Protein AF-A0A062V9T0-F1 (afdb_monomer_lite)

Sequence (123 aa):
MKTLWITNVGSHAWLMNRPDSDIDIFTAFIVPSRDILSGRNHGGVSHCSGNTINRVLLFGINLLNGNGYEFKPVTNQTPDDVKALLEEFDKSTATSKLPEKTNPEPFREYLLDLRMRELNETL

Secondary structure (DSSP, 8-state):
-EEEEEEEEGGGTTT---TT---EEEEEEE--HHHHHTT--SSS-----HHHHHHHHHHHHHHHTT---------S--HHHHHHHHHHHHHHHHH--S-SS---HHHHHHHHHHHHHHHHHT-

Structure (mmCIF, N/CA/C/O backbone):
data_AF-A0A062V9T0-F1
#
_entry.id   AF-A0A062V9T0-F1
#
loop_
_atom_site.group_PDB
_atom_site.id
_atom_site.type_symbol
_atom_site.label_atom_id
_atom_site.label_alt_id
_atom_site.label_comp_id
_atom_site.label_asym_id
_atom_site.label_entity_id
_atom_site.label_seq_id
_atom_site.pdbx_PDB_ins_code
_atom_site.Cartn_x
_atom_site.Cartn_y
_atom_site.Cartn_z
_atom_site.occupancy
_atom_site.B_iso_or_equiv
_atom_site.auth_seq_id
_atom_site.auth_comp_id
_atom_site.auth_asym_id
_atom_site.auth_atom_id
_atom_site.pdbx_PDB_model_num
ATOM 1 N N . MET A 1 1 ? -9.175 -11.688 -2.791 1.00 67.94 1 MET A N 1
ATOM 2 C CA . MET A 1 1 ? -7.949 -11.128 -3.395 1.00 67.94 1 MET A CA 1
ATOM 3 C C . MET A 1 1 ? -8.117 -11.098 -4.902 1.00 67.94 1 MET A C 1
ATOM 5 O O . MET A 1 1 ? -8.424 -12.137 -5.471 1.00 67.94 1 MET A O 1
ATOM 9 N N . LYS A 1 2 ? -7.966 -9.931 -5.534 1.00 74.56 2 LYS A N 1
ATOM 10 C CA . LYS A 1 2 ? -7.954 -9.787 -6.996 1.00 74.56 2 LYS A CA 1
ATOM 11 C C . LYS A 1 2 ? -6.565 -9.333 -7.426 1.00 74.56 2 LYS A C 1
ATOM 13 O O . LYS A 1 2 ? -6.188 -8.202 -7.138 1.00 74.56 2 LYS A O 1
ATOM 18 N N . THR A 1 3 ? -5.821 -10.186 -8.117 1.00 79.44 3 THR A N 1
ATOM 19 C CA . THR A 1 3 ? -4.548 -9.796 -8.730 1.00 79.44 3 THR A CA 1
ATOM 20 C C . THR A 1 3 ? -4.811 -8.813 -9.865 1.00 79.44 3 THR A C 1
ATOM 22 O O . THR A 1 3 ? -5.656 -9.066 -10.723 1.00 79.44 3 THR A O 1
ATOM 25 N N . LEU A 1 4 ? -4.130 -7.672 -9.840 1.00 69.94 4 LEU A N 1
ATOM 26 C CA . LEU A 1 4 ? -4.210 -6.651 -10.882 1.00 69.94 4 LEU A CA 1
ATOM 27 C C . LEU A 1 4 ? -3.089 -6.804 -11.898 1.00 69.94 4 LEU A C 1
ATOM 29 O O . LEU A 1 4 ? -3.319 -6.641 -13.092 1.00 69.94 4 LEU A O 1
ATOM 33 N N . TRP A 1 5 ? -1.881 -7.074 -11.410 1.00 74.94 5 TRP A N 1
ATOM 34 C CA . TRP A 1 5 ? -0.685 -7.081 -12.232 1.00 74.94 5 TRP A CA 1
ATOM 35 C C . TRP A 1 5 ? 0.411 -7.912 -11.578 1.00 74.94 5 TRP A C 1
ATOM 37 O O . TRP A 1 5 ? 0.537 -7.926 -10.354 1.00 74.94 5 TRP A O 1
ATOM 47 N N . ILE A 1 6 ? 1.187 -8.603 -12.403 1.00 84.69 6 ILE A N 1
ATOM 48 C CA . ILE A 1 6 ? 2.367 -9.360 -12.002 1.00 84.69 6 ILE A CA 1
ATOM 49 C C . ILE A 1 6 ? 3.473 -9.005 -12.988 1.00 84.69 6 ILE A C 1
ATOM 51 O O . ILE A 1 6 ? 3.236 -9.011 -14.196 1.00 84.69 6 ILE A O 1
ATOM 55 N N . THR A 1 7 ? 4.672 -8.738 -12.484 1.00 81.44 7 THR A N 1
ATOM 56 C CA . THR A 1 7 ? 5.876 -8.634 -13.307 1.00 81.44 7 THR A CA 1
ATOM 57 C C . THR A 1 7 ? 7.055 -9.296 -12.619 1.00 81.44 7 THR A C 1
ATOM 59 O O . THR A 1 7 ? 7.126 -9.338 -11.389 1.00 81.44 7 THR A O 1
ATOM 62 N N . ASN A 1 8 ? 8.017 -9.740 -13.421 1.00 86.81 8 ASN A N 1
ATOM 63 C CA . ASN A 1 8 ? 9.356 -9.990 -12.914 1.00 86.81 8 ASN A CA 1
ATOM 64 C C . ASN A 1 8 ? 9.994 -8.655 -12.519 1.00 86.81 8 ASN A C 1
ATOM 66 O O . ASN A 1 8 ? 9.814 -7.642 -13.203 1.00 86.81 8 ASN A O 1
ATOM 70 N N . VAL A 1 9 ? 10.735 -8.674 -11.421 1.00 83.06 9 VAL A N 1
ATOM 71 C CA . VAL A 1 9 ? 11.624 -7.599 -10.975 1.00 83.06 9 VAL A CA 1
ATOM 72 C C . VAL A 1 9 ? 13.019 -8.186 -10.741 1.00 83.06 9 VAL A C 1
ATOM 74 O O . VAL A 1 9 ? 13.276 -9.347 -11.061 1.00 83.06 9 VAL A O 1
ATOM 77 N N . GLY A 1 10 ? 13.952 -7.375 -10.249 1.00 82.94 10 GLY A N 1
ATOM 78 C CA . GLY A 1 10 ? 15.307 -7.847 -9.967 1.00 82.94 10 GLY A CA 1
ATOM 79 C C . GLY A 1 10 ? 16.091 -8.211 -11.231 1.00 82.94 10 GLY A C 1
ATOM 80 O O . GLY A 1 10 ? 15.833 -7.696 -12.320 1.00 82.94 10 GLY A O 1
ATOM 81 N N . SER A 1 11 ? 17.089 -9.082 -11.085 1.00 82.94 11 SER A N 1
ATOM 82 C CA . SER A 1 11 ? 18.071 -9.392 -12.138 1.00 82.94 11 SER A CA 1
ATOM 83 C C . SER A 1 11 ? 17.433 -9.921 -13.430 1.00 82.94 11 SER A C 1
ATOM 85 O O . SER A 1 11 ? 17.883 -9.585 -14.525 1.00 82.94 11 SER A O 1
ATOM 87 N N . HIS A 1 12 ? 16.338 -10.674 -13.306 1.00 85.31 12 HIS A N 1
ATOM 88 C CA . HIS A 1 12 ? 15.578 -11.224 -14.426 1.00 85.31 12 HIS A CA 1
ATOM 89 C C . HIS A 1 12 ? 14.804 -10.167 -15.223 1.00 85.31 12 HIS A C 1
ATOM 91 O O . HIS A 1 12 ? 14.604 -10.349 -16.421 1.00 85.31 12 HIS A O 1
ATOM 97 N N . ALA A 1 13 ? 14.395 -9.055 -14.603 1.00 83.69 13 ALA A N 1
ATOM 98 C CA . ALA A 1 13 ? 13.759 -7.952 -15.327 1.00 83.69 13 ALA A CA 1
ATOM 99 C C . ALA A 1 13 ? 14.753 -7.192 -16.219 1.00 83.69 13 ALA A C 1
ATOM 101 O O . ALA A 1 13 ? 14.377 -6.678 -17.268 1.00 83.69 13 ALA A O 1
ATOM 102 N N . TRP A 1 14 ? 16.025 -7.164 -15.816 1.00 81.69 14 TRP A N 1
ATOM 103 C CA . TRP A 1 14 ? 17.090 -6.426 -16.500 1.00 81.69 14 TRP A CA 1
ATOM 104 C C . TRP A 1 14 ? 17.999 -7.308 -17.361 1.00 81.69 14 TRP A C 1
ATOM 106 O O . TRP A 1 14 ? 18.991 -6.814 -17.889 1.00 81.69 14 TRP A O 1
ATOM 116 N N . LEU A 1 15 ? 17.696 -8.608 -17.490 1.00 82.50 15 LEU A N 1
ATOM 117 C CA . LEU A 1 15 ? 18.546 -9.599 -18.174 1.00 82.50 15 LEU A CA 1
ATOM 118 C C . LEU A 1 15 ? 19.986 -9.652 -17.621 1.00 82.50 15 LEU A C 1
ATOM 120 O O . LEU A 1 15 ? 20.930 -10.015 -18.319 1.00 82.50 15 LEU A O 1
ATOM 124 N N . MET A 1 16 ? 20.152 -9.291 -16.347 1.00 88.19 16 MET A N 1
ATOM 125 C CA . MET A 1 16 ? 21.414 -9.366 -15.603 1.00 88.19 16 MET A CA 1
ATOM 126 C C . MET A 1 16 ? 21.469 -10.620 -14.717 1.00 88.19 16 MET A C 1
ATOM 128 O O . MET A 1 16 ? 22.282 -10.705 -13.795 1.00 88.19 16 MET A O 1
ATOM 132 N N . ASN A 1 17 ? 20.571 -11.575 -14.952 1.00 91.56 17 ASN A N 1
ATOM 133 C CA . ASN A 1 17 ? 20.474 -12.814 -14.201 1.00 91.56 17 ASN A CA 1
ATOM 134 C C . ASN A 1 17 ? 21.577 -13.803 -14.604 1.00 91.56 17 ASN A C 1
ATOM 136 O O . ASN A 1 17 ? 21.994 -13.898 -15.758 1.00 91.56 17 ASN A O 1
ATOM 140 N N . ARG A 1 18 ? 22.048 -14.561 -13.619 1.00 92.56 18 ARG A N 1
ATOM 141 C CA . ARG A 1 18 ? 22.949 -15.705 -13.777 1.00 92.56 18 ARG A CA 1
ATOM 142 C C . ARG A 1 18 ? 22.133 -17.003 -13.746 1.00 92.56 18 ARG A C 1
ATOM 144 O O . ARG A 1 18 ? 20.988 -16.977 -13.295 1.00 92.56 18 ARG A O 1
ATOM 151 N N . PRO A 1 19 ? 22.695 -18.147 -14.177 1.00 90.69 19 PRO A N 1
ATOM 152 C CA . PRO A 1 19 ? 21.983 -19.429 -14.143 1.00 90.69 19 PRO A CA 1
ATOM 153 C C . PRO A 1 19 ? 21.475 -19.843 -12.751 1.00 90.69 19 PRO A C 1
ATOM 155 O O . PRO A 1 19 ? 20.541 -20.630 -12.657 1.00 90.69 19 PRO A O 1
ATOM 158 N N . ASP A 1 20 ? 22.091 -19.326 -11.687 1.00 92.44 20 ASP A N 1
ATOM 159 C CA . ASP A 1 20 ? 21.747 -19.550 -10.281 1.00 92.44 20 ASP A CA 1
ATOM 160 C C . ASP A 1 20 ? 20.909 -18.421 -9.658 1.00 92.44 20 ASP A C 1
ATOM 162 O O . ASP A 1 20 ? 20.604 -18.473 -8.470 1.00 92.44 20 ASP A O 1
ATOM 166 N N . SER A 1 21 ? 20.549 -17.390 -10.429 1.00 86.44 21 SER A N 1
ATOM 167 C CA . SER A 1 21 ? 19.730 -16.289 -9.920 1.00 86.44 21 SER A CA 1
ATOM 168 C C . SER A 1 21 ? 18.294 -16.735 -9.668 1.00 86.44 21 SER A C 1
ATOM 170 O O . SER A 1 21 ? 17.709 -17.492 -10.443 1.00 86.44 21 SER A O 1
ATOM 172 N N . ASP A 1 22 ? 17.709 -16.212 -8.602 1.00 90.06 22 ASP A N 1
ATOM 173 C CA . ASP A 1 22 ? 16.296 -16.325 -8.286 1.00 90.06 22 ASP A CA 1
ATOM 174 C C . ASP A 1 22 ? 15.444 -15.358 -9.121 1.00 90.06 22 ASP A C 1
ATOM 176 O O . ASP A 1 22 ? 15.931 -14.393 -9.719 1.00 90.06 22 ASP A O 1
ATOM 180 N N . ILE A 1 23 ? 14.148 -15.663 -9.215 1.00 86.38 23 ILE A N 1
ATOM 181 C CA . ILE A 1 23 ? 13.166 -14.834 -9.918 1.00 86.38 23 ILE A CA 1
ATOM 1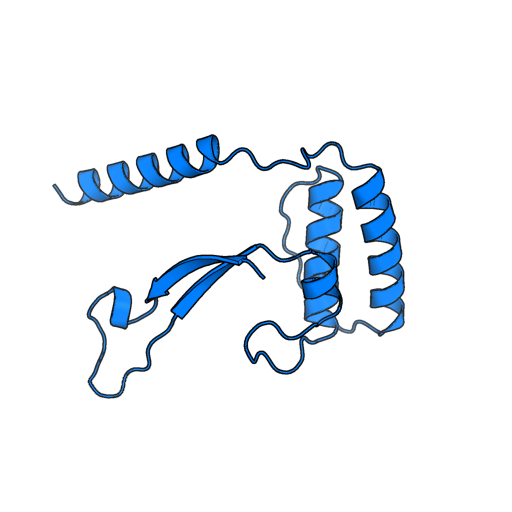82 C C . ILE A 1 23 ? 12.369 -14.066 -8.873 1.00 86.38 23 ILE A C 1
ATOM 184 O O . ILE A 1 23 ? 11.493 -14.625 -8.210 1.00 86.38 23 ILE A O 1
ATOM 188 N N . ASP A 1 24 ? 12.639 -12.770 -8.777 1.00 84.75 24 ASP A N 1
ATOM 189 C CA . ASP A 1 24 ? 11.822 -11.866 -7.986 1.00 84.75 24 ASP A CA 1
ATOM 190 C C . ASP A 1 24 ? 10.549 -11.501 -8.750 1.00 84.75 24 ASP A C 1
ATOM 192 O O . ASP A 1 24 ? 10.590 -11.065 -9.904 1.00 84.75 24 ASP A O 1
ATOM 196 N N . ILE A 1 25 ? 9.401 -11.633 -8.089 1.00 86.38 25 ILE A N 1
ATOM 197 C CA . ILE A 1 25 ? 8.099 -11.306 -8.667 1.00 86.38 25 ILE A CA 1
ATOM 198 C C . ILE A 1 25 ? 7.471 -10.170 -7.869 1.00 86.38 25 ILE A C 1
ATOM 200 O O . ILE A 1 25 ? 7.204 -10.299 -6.674 1.00 86.38 25 ILE A O 1
ATOM 204 N N . PHE A 1 26 ? 7.152 -9.073 -8.550 1.00 80.94 26 PHE A N 1
ATOM 205 C CA . PHE A 1 26 ? 6.259 -8.059 -8.012 1.00 80.94 26 PHE A CA 1
ATOM 206 C C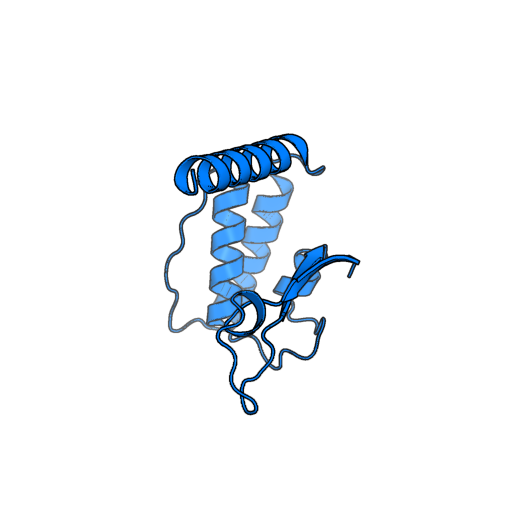 . PHE A 1 26 ? 4.824 -8.389 -8.408 1.00 80.94 26 PHE A C 1
ATOM 208 O O . PHE A 1 26 ? 4.507 -8.535 -9.588 1.00 80.94 26 PHE A O 1
ATOM 215 N N . THR A 1 27 ? 3.940 -8.471 -7.417 1.00 79.31 27 THR A N 1
ATOM 216 C CA . THR A 1 27 ? 2.504 -8.655 -7.635 1.00 79.31 27 THR A CA 1
ATOM 217 C C . THR A 1 27 ? 1.744 -7.488 -7.026 1.00 79.31 27 THR A C 1
ATOM 219 O O . THR A 1 27 ? 1.805 -7.266 -5.819 1.00 79.31 27 THR A O 1
ATOM 222 N N . ALA A 1 28 ? 0.964 -6.786 -7.844 1.00 76.12 28 ALA A N 1
ATOM 223 C CA . ALA A 1 28 ? -0.056 -5.860 -7.380 1.00 76.12 28 ALA A CA 1
ATOM 224 C C . ALA A 1 28 ? -1.403 -6.584 -7.280 1.00 76.12 28 ALA A C 1
ATOM 226 O O . ALA A 1 28 ? -1.882 -7.185 -8.246 1.00 76.12 28 ALA A O 1
ATOM 227 N N . PHE A 1 29 ? -2.056 -6.488 -6.127 1.00 75.25 29 PHE A N 1
ATOM 228 C CA . PHE A 1 29 ? -3.391 -7.033 -5.897 1.00 75.25 29 PHE A CA 1
ATOM 229 C C . PHE A 1 29 ? -4.269 -6.045 -5.126 1.00 75.25 29 PHE A C 1
ATOM 231 O O . PHE A 1 29 ? -3.785 -5.244 -4.334 1.00 75.25 29 PHE A O 1
ATOM 238 N N . ILE A 1 30 ? -5.583 -6.135 -5.345 1.00 72.25 30 ILE A N 1
ATOM 239 C CA . ILE A 1 30 ? -6.601 -5.508 -4.500 1.00 72.25 30 ILE A CA 1
ATOM 240 C C . ILE A 1 30 ? -7.074 -6.538 -3.484 1.00 72.25 30 ILE A C 1
ATOM 242 O O . ILE A 1 30 ? -7.526 -7.641 -3.825 1.00 72.25 30 ILE A O 1
ATOM 246 N N . VAL A 1 31 ? -7.016 -6.144 -2.222 1.00 70.88 31 VAL A N 1
ATOM 247 C CA . VAL A 1 31 ? -7.559 -6.877 -1.082 1.00 70.88 31 VAL A CA 1
ATOM 248 C C . VAL A 1 31 ? -8.235 -5.884 -0.139 1.00 70.88 31 VAL A C 1
ATOM 250 O O . VAL A 1 31 ? -7.842 -4.716 -0.114 1.00 70.88 31 VAL A O 1
ATOM 253 N N . PRO A 1 32 ? -9.249 -6.313 0.630 1.00 73.69 32 PRO A N 1
ATOM 254 C CA . PRO A 1 32 ? -9.804 -5.478 1.685 1.00 73.69 32 PRO A CA 1
ATOM 255 C C . PRO A 1 32 ? -8.706 -5.067 2.673 1.00 73.69 32 PRO A C 1
ATOM 257 O O . PRO A 1 32 ? -7.948 -5.923 3.132 1.00 73.69 32 PRO A O 1
ATOM 260 N N . SER A 1 33 ? -8.644 -3.785 3.046 1.00 62.59 33 SER A N 1
ATOM 261 C CA . SER A 1 33 ? -7.642 -3.272 3.996 1.00 62.59 33 SER A CA 1
ATOM 262 C C . SER A 1 33 ? -7.632 -4.082 5.293 1.00 62.59 33 SER A C 1
ATOM 264 O O . SER A 1 33 ? -6.575 -4.461 5.783 1.00 62.59 33 SER A O 1
ATOM 266 N N . ARG A 1 34 ? -8.815 -4.467 5.789 1.00 62.94 34 ARG A N 1
ATOM 267 C CA . ARG A 1 34 ? -8.971 -5.318 6.976 1.00 62.94 34 ARG A CA 1
ATOM 268 C C . ARG A 1 34 ? -8.256 -6.668 6.860 1.00 62.94 34 ARG A C 1
ATOM 270 O O . ARG A 1 34 ? -7.753 -7.172 7.859 1.00 62.94 34 ARG A O 1
ATOM 277 N N . ASP A 1 35 ? -8.199 -7.261 5.672 1.00 66.75 35 ASP A N 1
ATOM 278 C CA . ASP A 1 35 ? -7.580 -8.573 5.479 1.00 66.75 35 ASP A CA 1
ATOM 279 C C . ASP A 1 35 ? -6.044 -8.481 5.514 1.00 66.75 35 ASP A C 1
ATOM 281 O O . ASP A 1 35 ? -5.408 -9.324 6.146 1.00 66.75 35 ASP A O 1
ATOM 285 N N . ILE A 1 36 ? -5.453 -7.414 4.951 1.00 63.53 36 ILE A N 1
ATOM 286 C CA . ILE A 1 36 ? -4.017 -7.101 5.122 1.00 63.53 36 ILE A CA 1
ATOM 287 C C . ILE A 1 36 ? -3.712 -6.843 6.599 1.00 63.53 36 ILE A C 1
ATOM 289 O O . ILE A 1 36 ? -2.782 -7.417 7.162 1.00 63.53 36 ILE A O 1
ATOM 293 N N . LEU A 1 37 ? -4.500 -5.969 7.225 1.00 55.81 37 LEU A N 1
ATOM 294 C CA . LEU A 1 37 ? -4.234 -5.448 8.565 1.00 55.81 37 LEU A CA 1
ATOM 295 C C . LEU A 1 37 ? -4.452 -6.489 9.673 1.00 55.81 37 LEU A C 1
ATOM 297 O O . LEU A 1 37 ? -3.844 -6.388 10.732 1.00 55.81 37 LEU A O 1
ATOM 301 N N . SER A 1 38 ? -5.279 -7.511 9.424 1.00 57.78 38 SER A N 1
ATOM 302 C CA . SER A 1 38 ? -5.472 -8.654 10.331 1.00 57.78 38 SER A CA 1
ATOM 303 C C . SER A 1 38 ? -4.484 -9.802 10.102 1.00 57.78 38 SER A C 1
ATOM 305 O O . SER A 1 38 ? -4.577 -10.830 10.772 1.00 57.78 38 SER A O 1
ATOM 307 N N . GLY A 1 39 ? -3.547 -9.653 9.159 1.00 53.31 39 GLY A N 1
ATOM 308 C CA . GLY A 1 39 ? -2.541 -10.668 8.861 1.00 53.31 39 GLY A CA 1
ATOM 309 C C . GLY A 1 39 ? -3.108 -11.929 8.206 1.00 53.31 39 GLY A C 1
ATOM 310 O O . GLY A 1 39 ? -2.488 -12.991 8.297 1.00 53.31 39 GLY A O 1
ATOM 311 N N . ARG A 1 40 ? -4.277 -11.854 7.546 1.00 58.59 40 ARG A N 1
ATOM 312 C CA . ARG A 1 40 ? -4.774 -12.998 6.773 1.00 58.59 40 ARG A CA 1
ATOM 313 C C . ARG A 1 40 ? -3.832 -13.264 5.608 1.00 58.59 40 ARG A C 1
ATOM 315 O O . ARG A 1 40 ? -3.530 -12.392 4.798 1.00 58.59 40 ARG A O 1
ATOM 322 N N . ASN A 1 41 ? -3.371 -14.506 5.542 1.00 55.62 41 ASN A N 1
ATOM 323 C CA . ASN A 1 41 ? -2.394 -14.942 4.562 1.00 55.62 41 ASN A CA 1
ATOM 324 C C . ASN A 1 41 ? -2.974 -14.909 3.143 1.00 55.62 41 ASN A C 1
ATOM 326 O O . ASN A 1 41 ? -3.932 -15.613 2.825 1.00 55.62 41 ASN A O 1
ATOM 330 N N . HIS A 1 42 ? -2.342 -14.124 2.275 1.00 56.62 42 HIS A N 1
ATOM 331 C CA . HIS A 1 42 ? -2.700 -13.972 0.867 1.00 56.62 42 HIS A CA 1
ATOM 332 C C . HIS A 1 42 ? -1.490 -14.242 -0.041 1.00 56.62 42 HIS A C 1
ATOM 334 O O . HIS A 1 42 ? -1.197 -13.459 -0.936 1.00 56.62 42 HIS A O 1
ATOM 340 N N . GLY A 1 43 ? -0.766 -15.344 0.205 1.00 51.56 43 GLY A N 1
ATOM 341 C CA . GLY A 1 43 ? 0.358 -15.753 -0.655 1.00 51.56 43 GLY A CA 1
ATOM 342 C C . GLY A 1 43 ? 1.610 -16.298 0.039 1.00 51.56 43 GLY A C 1
ATOM 343 O O . GLY A 1 43 ? 2.681 -16.222 -0.542 1.00 51.56 43 GLY A O 1
ATOM 344 N N . GLY A 1 44 ? 1.515 -16.843 1.258 1.00 44.97 44 GLY A N 1
ATOM 345 C CA . GLY A 1 44 ? 2.646 -17.540 1.896 1.00 44.97 44 GLY A CA 1
ATOM 346 C C . GLY A 1 44 ? 3.619 -16.659 2.688 1.00 44.97 44 GLY A C 1
ATOM 347 O O . GLY A 1 44 ? 4.672 -17.142 3.092 1.00 44.97 44 GLY A O 1
ATOM 348 N N . VAL A 1 45 ? 3.279 -15.397 2.968 1.00 49.81 45 VAL A N 1
ATOM 349 C CA . VAL A 1 45 ? 4.097 -14.536 3.838 1.00 49.81 45 VAL A CA 1
ATOM 350 C C . VAL A 1 45 ? 3.805 -14.870 5.302 1.00 49.81 45 VAL A C 1
ATOM 352 O O . VAL A 1 45 ? 2.847 -14.395 5.910 1.00 49.81 45 VAL A O 1
ATOM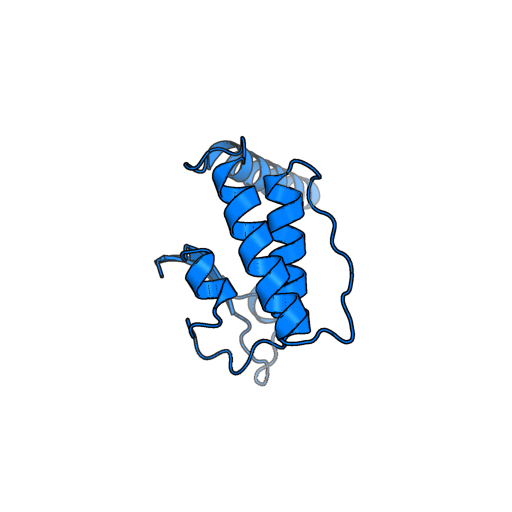 355 N N . SER A 1 46 ? 4.639 -15.731 5.879 1.00 48.75 46 SER A N 1
ATOM 356 C CA . SER A 1 46 ? 4.580 -16.113 7.287 1.00 48.75 46 SER A CA 1
ATOM 357 C C . SER A 1 46 ? 4.924 -14.928 8.197 1.00 48.75 46 SER A C 1
ATOM 359 O O . SER A 1 46 ? 6.049 -14.445 8.168 1.00 48.75 46 SER A O 1
ATOM 361 N N . HIS A 1 47 ? 3.973 -14.536 9.050 1.00 51.97 47 HIS A N 1
ATOM 362 C CA . HIS A 1 47 ? 4.129 -13.600 10.173 1.00 51.97 47 HIS A CA 1
ATOM 363 C C . HIS A 1 47 ? 4.547 -12.167 9.800 1.00 51.97 47 HIS A C 1
ATOM 365 O O . HIS A 1 47 ? 5.722 -11.847 9.630 1.00 51.97 47 HIS A O 1
ATOM 371 N N . CYS A 1 48 ? 3.577 -11.248 9.786 1.00 55.72 48 CYS A N 1
ATOM 372 C CA . CYS A 1 48 ? 3.884 -9.823 9.868 1.00 55.72 48 CYS A CA 1
ATOM 373 C C . CYS A 1 48 ? 4.213 -9.461 11.326 1.00 55.72 48 CYS A C 1
ATOM 375 O O . CYS A 1 48 ? 3.473 -9.799 12.248 1.00 55.72 48 CYS A O 1
ATOM 377 N N . SER A 1 49 ? 5.352 -8.801 11.555 1.00 66.38 49 SER A N 1
ATOM 378 C CA . SER A 1 49 ? 5.706 -8.318 12.895 1.00 66.38 49 SER A CA 1
ATOM 379 C C . SER A 1 49 ? 4.703 -7.255 13.368 1.00 66.38 49 SER A C 1
ATOM 381 O O . SER A 1 49 ? 4.172 -6.509 12.542 1.00 66.38 49 SER A O 1
ATOM 383 N N . GLY A 1 50 ? 4.481 -7.118 14.680 1.00 68.38 50 GLY A N 1
ATOM 384 C CA . GLY A 1 50 ? 3.625 -6.048 15.226 1.00 68.38 50 GLY A CA 1
ATOM 385 C C . GLY A 1 50 ? 4.070 -4.646 14.785 1.00 68.38 50 GLY A C 1
ATOM 386 O O . GLY A 1 50 ? 3.244 -3.796 14.464 1.00 68.38 50 GLY A O 1
ATOM 387 N N . ASN A 1 51 ? 5.382 -4.441 14.622 1.00 73.12 51 ASN A N 1
ATOM 388 C CA . ASN A 1 51 ? 5.936 -3.205 14.065 1.00 73.12 51 ASN A CA 1
ATOM 389 C C . ASN A 1 51 ? 5.514 -2.984 12.601 1.00 73.12 51 ASN A C 1
ATOM 391 O O . ASN A 1 51 ? 5.278 -1.848 12.193 1.00 73.12 51 ASN A O 1
ATOM 395 N N . THR A 1 52 ? 5.405 -4.051 11.801 1.00 77.06 52 THR A N 1
ATOM 396 C CA . THR A 1 52 ? 4.902 -3.977 10.421 1.00 77.06 52 THR A CA 1
ATOM 397 C C . THR A 1 52 ? 3.434 -3.568 10.409 1.00 77.06 52 THR A C 1
ATOM 399 O O . THR A 1 52 ? 3.080 -2.649 9.677 1.00 77.06 52 THR A O 1
ATOM 402 N N . ILE A 1 53 ? 2.598 -4.201 11.239 1.00 76.88 53 ILE A N 1
ATOM 403 C CA . ILE A 1 53 ? 1.165 -3.881 11.336 1.00 76.88 53 ILE A CA 1
ATOM 404 C C . ILE A 1 53 ? 0.982 -2.407 11.716 1.00 76.88 53 ILE A C 1
ATOM 406 O O . ILE A 1 53 ? 0.287 -1.672 11.015 1.00 76.88 53 ILE A O 1
ATOM 410 N N . ASN A 1 54 ? 1.686 -1.937 12.748 1.00 81.31 54 ASN A N 1
ATOM 411 C CA . ASN A 1 54 ? 1.536 -0.563 13.228 1.00 81.31 54 ASN A CA 1
ATOM 412 C C . ASN A 1 54 ? 2.044 0.475 12.235 1.00 81.31 54 ASN A C 1
ATOM 414 O O . ASN A 1 54 ? 1.410 1.513 12.064 1.00 81.31 54 ASN A O 1
ATOM 418 N N . ARG A 1 55 ? 3.125 0.182 11.503 1.00 81.88 55 ARG A N 1
ATOM 419 C CA . ARG A 1 55 ? 3.574 1.040 10.397 1.00 81.88 55 ARG A CA 1
ATOM 420 C C . ARG A 1 55 ? 2.504 1.204 9.324 1.00 81.88 55 ARG A C 1
ATOM 422 O O . ARG A 1 55 ? 2.300 2.315 8.845 1.00 81.88 55 ARG A O 1
ATOM 429 N N . VAL A 1 56 ? 1.840 0.115 8.941 1.00 83.12 56 VAL A N 1
ATOM 430 C CA . VAL A 1 56 ? 0.798 0.158 7.907 1.00 83.12 56 VAL A CA 1
ATOM 431 C C . VAL A 1 56 ? -0.442 0.896 8.419 1.00 83.12 56 VAL A C 1
ATOM 433 O O . VAL A 1 56 ? -0.993 1.714 7.685 1.00 83.12 56 VAL A O 1
ATOM 436 N N . LEU A 1 57 ? -0.844 0.674 9.675 1.00 85.06 57 LEU A N 1
ATOM 437 C CA . LEU A 1 57 ? -1.969 1.388 10.289 1.00 85.06 57 LEU A CA 1
ATOM 438 C C . LEU A 1 57 ? -1.712 2.894 10.377 1.00 85.06 57 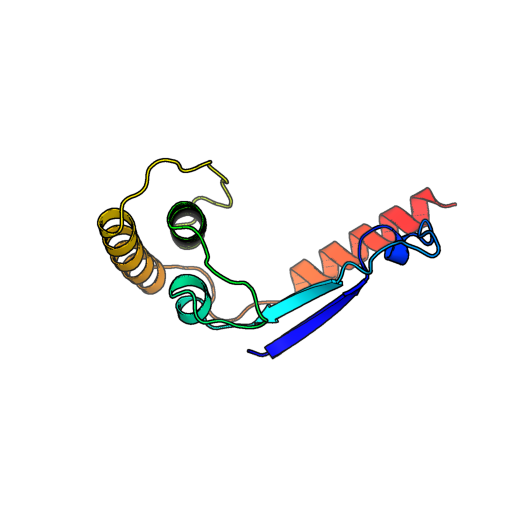LEU A C 1
ATOM 440 O O . LEU A 1 57 ? -2.541 3.672 9.916 1.00 85.06 57 LEU A O 1
ATOM 444 N N . LEU A 1 58 ? -0.549 3.309 10.886 1.00 86.44 58 LEU A N 1
ATOM 445 C CA . LEU A 1 58 ? -0.174 4.724 10.976 1.00 86.44 58 LEU A CA 1
ATOM 446 C C . LEU A 1 58 ? -0.115 5.395 9.603 1.00 86.44 58 LEU A C 1
ATOM 448 O O . LEU A 1 58 ? -0.596 6.515 9.439 1.00 86.44 58 LEU A O 1
ATOM 452 N N . PHE A 1 59 ? 0.435 4.699 8.605 1.00 86.56 59 PHE A N 1
ATOM 453 C CA . PHE A 1 59 ? 0.420 5.171 7.224 1.00 86.56 59 PHE A CA 1
ATOM 454 C C . PHE A 1 59 ? -1.015 5.384 6.721 1.00 86.56 59 PHE A C 1
ATOM 456 O O . PHE A 1 59 ? -1.334 6.452 6.201 1.00 86.56 59 PHE A O 1
ATOM 463 N N . GLY A 1 60 ? -1.891 4.393 6.915 1.00 84.62 60 GLY A N 1
ATOM 464 C CA . GLY A 1 60 ? -3.292 4.463 6.504 1.00 84.62 60 GLY A CA 1
ATOM 465 C C . GLY A 1 60 ? -4.059 5.593 7.191 1.00 84.62 60 GLY A C 1
ATOM 466 O O . GLY A 1 60 ? -4.736 6.358 6.512 1.00 84.62 60 GLY A O 1
ATOM 467 N N . ILE A 1 61 ? -3.909 5.743 8.510 1.00 87.31 61 ILE A N 1
ATOM 468 C CA . ILE A 1 61 ? -4.528 6.817 9.304 1.00 87.31 61 ILE A CA 1
ATOM 469 C C . ILE A 1 61 ? -4.095 8.191 8.782 1.00 87.31 61 ILE A C 1
ATOM 471 O O . ILE A 1 61 ? -4.939 9.039 8.498 1.00 87.31 61 ILE A O 1
ATOM 475 N N . ASN A 1 62 ? -2.790 8.407 8.589 1.00 88.19 62 ASN A N 1
ATOM 476 C CA . ASN A 1 62 ? -2.275 9.673 8.063 1.00 88.19 62 ASN A CA 1
ATOM 477 C C . ASN A 1 62 ? -2.839 9.997 6.680 1.00 88.19 62 ASN A C 1
ATOM 479 O O . ASN A 1 62 ? -3.253 11.131 6.432 1.00 88.19 62 ASN A O 1
ATOM 483 N N . LEU A 1 63 ? -2.897 8.996 5.802 1.00 86.38 63 LEU A N 1
ATOM 484 C CA . LEU A 1 63 ? -3.447 9.162 4.466 1.00 86.38 63 LEU A CA 1
ATOM 485 C C . LEU A 1 63 ? -4.938 9.525 4.516 1.00 86.38 63 LEU A C 1
ATOM 487 O O . LEU A 1 63 ? -5.350 10.499 3.889 1.00 86.38 63 LEU A O 1
ATOM 491 N N . LEU A 1 64 ? -5.736 8.780 5.289 1.00 85.94 64 LEU A N 1
ATOM 492 C CA . LEU A 1 64 ? -7.183 8.986 5.426 1.00 85.94 64 LEU A CA 1
ATOM 493 C C . LEU A 1 64 ? -7.529 10.355 6.018 1.00 85.94 64 LEU A C 1
ATOM 495 O O . LEU A 1 64 ? -8.536 10.946 5.619 1.00 85.94 64 LEU A O 1
ATOM 499 N N . ASN A 1 65 ? -6.671 10.866 6.903 1.00 87.81 65 ASN A N 1
ATOM 500 C CA . ASN A 1 65 ? -6.787 12.189 7.513 1.00 87.81 65 ASN A CA 1
ATOM 501 C C . ASN A 1 65 ? -6.292 13.332 6.608 1.00 87.81 65 ASN A C 1
ATOM 503 O O . ASN A 1 65 ? -6.441 14.499 6.965 1.00 87.81 65 ASN A O 1
ATOM 507 N N . GLY A 1 66 ? -5.733 13.030 5.431 1.00 83.69 66 GLY A N 1
ATOM 508 C CA . GLY A 1 66 ? -5.243 14.037 4.486 1.00 83.69 66 GLY A CA 1
ATOM 509 C C . GLY A 1 66 ? -3.858 14.598 4.819 1.00 83.69 66 GLY A C 1
ATOM 510 O O . GLY A 1 66 ? -3.453 15.594 4.227 1.00 83.69 66 GLY A O 1
ATOM 511 N N . ASN A 1 67 ? -3.107 13.949 5.713 1.00 84.38 67 ASN A N 1
ATOM 512 C CA . ASN A 1 67 ? -1.749 14.358 6.094 1.00 84.38 67 ASN A CA 1
ATOM 513 C C . ASN A 1 67 ? -0.682 13.932 5.063 1.00 84.38 67 ASN A C 1
ATOM 515 O O . ASN A 1 67 ? 0.507 14.172 5.261 1.00 84.38 67 ASN A O 1
ATOM 519 N N . GLY A 1 68 ? -1.092 13.295 3.962 1.00 80.19 68 GLY A N 1
ATOM 520 C CA . GLY A 1 68 ? -0.200 12.811 2.911 1.00 80.19 68 GLY A CA 1
ATOM 521 C C . GLY A 1 68 ? 0.462 11.471 3.244 1.00 80.19 68 GLY A C 1
ATOM 522 O O . GLY A 1 68 ? -0.029 10.698 4.066 1.00 80.19 68 GLY A O 1
ATOM 523 N N . TYR A 1 69 ? 1.565 11.175 2.552 1.00 72.56 69 TYR A N 1
ATOM 524 C CA . TYR A 1 69 ? 2.314 9.926 2.686 1.00 72.56 69 TYR A CA 1
ATOM 525 C C . TYR A 1 69 ? 3.617 10.180 3.455 1.00 72.56 69 TYR A C 1
ATOM 527 O O . TYR A 1 69 ? 4.653 10.500 2.884 1.00 72.56 69 TYR A O 1
ATOM 535 N N . GLU A 1 70 ? 3.581 10.050 4.780 1.00 72.00 70 GLU A N 1
ATOM 536 C CA . GLU A 1 70 ? 4.797 10.105 5.593 1.00 72.00 70 GLU A CA 1
ATOM 537 C C . GLU A 1 70 ? 5.132 8.715 6.129 1.00 72.00 70 GLU A C 1
ATOM 539 O O . GLU A 1 70 ? 4.311 8.054 6.769 1.00 72.00 70 GLU A O 1
ATOM 544 N N . PHE A 1 71 ? 6.359 8.271 5.867 1.00 71.69 71 PHE A N 1
ATOM 545 C CA . PHE A 1 71 ? 6.850 6.992 6.345 1.00 71.69 71 PHE A CA 1
ATOM 546 C C . PHE A 1 71 ? 7.784 7.196 7.544 1.00 71.69 71 PHE A C 1
ATOM 548 O O . PHE A 1 71 ? 8.914 7.658 7.392 1.00 71.69 71 PHE A O 1
ATOM 555 N N . LYS A 1 72 ? 7.314 6.824 8.741 1.00 76.31 72 LYS A N 1
ATOM 556 C CA . LYS A 1 72 ? 8.104 6.853 9.980 1.00 76.31 72 LYS A CA 1
ATOM 557 C C . LYS A 1 72 ? 8.408 5.431 10.467 1.00 76.31 72 LYS A C 1
ATOM 559 O O . LYS A 1 72 ? 7.505 4.590 10.479 1.00 76.31 72 LYS A O 1
ATOM 564 N N . PRO A 1 73 ? 9.660 5.127 10.861 1.00 76.94 73 PRO A N 1
ATOM 565 C CA . PRO A 1 73 ? 9.976 3.853 11.492 1.00 76.94 73 PRO A CA 1
ATOM 566 C C . PRO A 1 73 ? 9.252 3.733 12.837 1.00 76.94 73 PRO A C 1
ATOM 568 O O . PRO A 1 73 ? 9.078 4.717 13.552 1.00 76.94 73 PRO A O 1
ATOM 571 N N . VAL A 1 74 ? 8.847 2.511 13.182 1.00 79.81 74 VAL A N 1
ATOM 572 C CA . VAL A 1 74 ? 8.151 2.198 14.436 1.00 79.81 74 VAL A CA 1
ATOM 573 C C . VAL A 1 74 ? 8.886 1.047 15.116 1.00 79.81 74 VAL A C 1
ATOM 575 O O . VAL A 1 74 ? 9.200 0.047 14.464 1.00 79.81 74 VAL A O 1
ATOM 578 N N . THR A 1 75 ? 9.171 1.186 16.410 1.00 77.12 75 THR A N 1
ATOM 579 C CA . THR A 1 75 ? 9.872 0.187 17.227 1.00 77.12 75 THR A CA 1
ATOM 580 C C . THR A 1 75 ? 9.102 -0.114 18.516 1.00 77.12 75 THR A C 1
ATOM 582 O O . THR A 1 75 ? 8.307 0.703 18.978 1.00 77.12 75 THR A O 1
ATOM 585 N N . ASN A 1 76 ? 9.353 -1.300 19.087 1.00 64.00 76 ASN A N 1
ATOM 586 C CA . ASN A 1 76 ? 8.885 -1.740 20.411 1.00 64.00 76 ASN A CA 1
ATOM 587 C C . ASN A 1 76 ? 7.367 -1.691 20.639 1.00 64.00 76 ASN A C 1
ATOM 589 O O . ASN A 1 76 ? 6.918 -1.367 21.734 1.00 64.00 76 ASN A O 1
ATOM 593 N N . GLN A 1 77 ? 6.576 -2.018 19.619 1.00 71.62 77 GLN A N 1
ATOM 594 C CA . GLN A 1 77 ? 5.123 -1.985 19.742 1.00 71.62 77 GLN A CA 1
ATOM 595 C C . GLN A 1 77 ? 4.567 -3.223 20.445 1.00 71.62 77 GLN A C 1
ATOM 597 O O . GLN A 1 77 ? 4.997 -4.353 20.195 1.00 71.62 77 GLN A O 1
ATOM 602 N N . THR A 1 78 ? 3.565 -2.993 21.284 1.00 78.62 78 THR A N 1
ATOM 603 C CA . THR A 1 78 ? 2.815 -4.016 22.008 1.00 78.62 78 THR A CA 1
ATOM 604 C C . THR A 1 78 ? 1.529 -4.398 21.261 1.00 78.62 78 THR A C 1
ATOM 606 O O . THR A 1 78 ? 1.037 -3.640 20.421 1.00 78.62 78 THR A O 1
ATOM 609 N N . PRO A 1 79 ? 0.931 -5.566 21.559 1.00 79.06 79 PRO A N 1
ATOM 610 C CA . PRO A 1 79 ? -0.372 -5.935 21.006 1.00 79.06 79 PRO A CA 1
ATOM 611 C C . PRO A 1 79 ? -1.501 -4.943 21.323 1.00 79.06 79 PRO A C 1
ATOM 613 O O . PRO A 1 79 ? -2.453 -4.850 20.550 1.00 79.06 79 PRO A O 1
ATOM 616 N N . ASP A 1 80 ? -1.422 -4.210 22.435 1.00 82.31 80 ASP A N 1
ATOM 617 C CA . ASP A 1 80 ? -2.440 -3.218 22.790 1.00 82.31 80 ASP A CA 1
ATOM 618 C C . ASP A 1 80 ? -2.310 -1.940 21.951 1.00 82.31 80 ASP A C 1
ATOM 620 O O . ASP A 1 80 ? -3.331 -1.376 21.556 1.00 82.31 80 ASP A O 1
ATOM 624 N N . ASP A 1 81 ? -1.090 -1.564 21.548 1.00 82.88 81 ASP A N 1
ATOM 625 C CA . ASP A 1 81 ? -0.875 -0.470 20.590 1.00 82.88 81 ASP A CA 1
ATOM 626 C C . ASP A 1 81 ? -1.532 -0.779 19.236 1.00 82.88 81 ASP A C 1
ATOM 628 O O . ASP A 1 81 ? -2.152 0.085 18.617 1.00 82.88 81 ASP A O 1
ATOM 632 N N . VAL A 1 82 ? -1.458 -2.042 18.795 1.00 81.56 82 VAL A N 1
ATOM 633 C CA . VAL A 1 82 ? -2.123 -2.501 17.564 1.00 81.56 82 VAL A CA 1
ATOM 634 C C . VAL A 1 82 ? -3.641 -2.332 17.668 1.00 81.56 82 VAL A C 1
ATOM 636 O O . VAL A 1 82 ? -4.272 -1.860 16.724 1.00 81.56 82 VAL A O 1
ATOM 639 N N . LYS A 1 83 ? -4.247 -2.704 18.805 1.00 83.38 83 LYS A N 1
ATOM 640 C CA . LYS A 1 83 ? -5.700 -2.564 19.009 1.00 83.38 83 LYS A CA 1
ATOM 641 C C . LYS A 1 83 ? -6.130 -1.101 18.980 1.00 83.38 83 LYS A C 1
ATOM 643 O O . LYS A 1 83 ? -7.095 -0.780 18.293 1.00 83.38 83 LYS A O 1
ATOM 648 N N . ALA A 1 84 ? -5.395 -0.227 19.667 1.00 87.62 84 ALA A N 1
ATOM 649 C CA . ALA A 1 84 ? -5.678 1.206 19.671 1.00 87.62 84 ALA A CA 1
ATOM 650 C C . ALA A 1 84 ? -5.614 1.795 18.251 1.00 87.62 84 ALA A C 1
ATOM 652 O O . ALA A 1 84 ? -6.519 2.517 17.830 1.00 87.62 84 ALA A O 1
ATOM 653 N N . LEU A 1 85 ? -4.593 1.419 17.476 1.00 87.81 85 LEU A N 1
ATOM 654 C CA . LEU A 1 85 ? -4.450 1.856 16.087 1.00 87.81 85 LEU A CA 1
ATOM 655 C C . LEU A 1 85 ? -5.543 1.300 15.168 1.00 87.81 85 LEU A C 1
ATOM 657 O O . LEU A 1 85 ? -5.954 1.990 14.240 1.00 87.81 85 LEU A O 1
ATOM 661 N N . LEU A 1 86 ? -6.041 0.084 15.408 1.00 85.94 86 LEU A N 1
ATOM 662 C CA . LEU A 1 86 ? -7.179 -0.459 14.660 1.00 85.94 86 LEU A CA 1
ATOM 663 C C . LEU A 1 86 ? -8.459 0.348 14.915 1.00 85.94 86 LEU A C 1
ATOM 665 O O . LEU A 1 86 ? -9.156 0.695 13.964 1.00 85.94 86 LEU A O 1
ATOM 669 N N . GLU A 1 87 ? -8.741 0.708 16.169 1.00 89.81 87 GLU A N 1
ATOM 670 C CA . GLU A 1 87 ? -9.891 1.562 16.498 1.00 89.81 87 GLU A CA 1
ATOM 671 C C . GLU A 1 87 ? -9.775 2.958 15.869 1.00 89.81 87 GLU A C 1
ATOM 673 O O . GLU A 1 87 ? -10.764 3.531 15.406 1.00 89.81 87 GLU A O 1
ATOM 678 N N . GLU A 1 88 ? -8.570 3.528 15.845 1.00 89.56 88 GLU A N 1
ATOM 679 C CA . GLU A 1 88 ? -8.323 4.822 15.210 1.00 89.56 88 GLU A CA 1
ATOM 680 C C . GLU A 1 88 ? -8.411 4.755 13.682 1.00 89.56 88 GLU A C 1
ATOM 682 O O . GLU A 1 88 ? -8.934 5.673 13.041 1.00 89.56 88 GLU A O 1
ATOM 687 N N . PHE A 1 89 ? -7.975 3.647 13.090 1.00 87.69 89 PHE A N 1
ATOM 688 C CA . PHE A 1 89 ? -8.123 3.386 11.666 1.00 87.69 89 PHE A CA 1
ATOM 689 C C . PHE A 1 89 ? -9.599 3.297 11.251 1.00 87.69 89 PHE A C 1
ATOM 691 O O . PHE A 1 89 ? -9.989 3.913 10.256 1.00 87.69 89 PHE A O 1
ATOM 698 N N . ASP A 1 90 ? -10.438 2.608 12.030 1.00 87.25 90 ASP A N 1
ATOM 699 C CA . ASP A 1 90 ? -11.882 2.523 11.773 1.00 87.25 90 ASP A CA 1
ATOM 700 C C . ASP A 1 90 ? -12.543 3.913 11.823 1.00 87.25 90 ASP A C 1
ATOM 702 O O . ASP A 1 90 ? -13.317 4.272 10.930 1.00 87.25 90 ASP A O 1
ATOM 706 N N . LYS A 1 91 ? -12.177 4.744 12.811 1.00 90.00 91 LYS A N 1
ATOM 707 C CA . LYS A 1 91 ? -12.644 6.140 12.906 1.00 90.00 91 LYS A CA 1
ATOM 708 C C . LYS A 1 91 ? -12.211 6.968 11.698 1.00 90.00 91 LYS A C 1
ATOM 710 O O . LYS A 1 91 ? -13.042 7.649 11.106 1.00 90.00 91 LYS A O 1
ATOM 715 N N . SER A 1 92 ? -10.934 6.886 11.326 1.00 87.06 92 SER A N 1
ATOM 716 C CA . SER A 1 92 ? -10.360 7.640 10.201 1.00 87.06 92 SER A CA 1
ATOM 717 C C . SER A 1 92 ? -10.988 7.229 8.869 1.00 87.06 92 SER A C 1
ATOM 719 O O . SER A 1 92 ? -11.199 8.059 7.992 1.00 87.06 92 SER A O 1
ATOM 721 N N . THR A 1 93 ? -11.342 5.951 8.719 1.00 84.81 93 THR A N 1
ATOM 722 C CA . THR A 1 93 ? -12.037 5.448 7.528 1.00 84.81 93 THR A CA 1
ATOM 723 C C . THR A 1 93 ? -13.451 6.018 7.436 1.00 84.81 93 THR A C 1
ATOM 725 O O . THR A 1 93 ? -13.849 6.486 6.374 1.00 84.81 93 THR A O 1
ATOM 728 N N . ALA A 1 94 ? -14.190 6.048 8.550 1.00 85.94 94 ALA A N 1
ATOM 729 C CA . ALA A 1 94 ? -15.552 6.581 8.592 1.00 85.94 94 ALA A CA 1
ATOM 730 C C . ALA A 1 94 ? -15.632 8.096 8.325 1.00 85.94 94 ALA A C 1
ATOM 732 O O . ALA A 1 94 ? -16.663 8.587 7.867 1.00 85.94 94 ALA A O 1
ATOM 733 N N . THR A 1 95 ? -14.566 8.844 8.621 1.00 88.12 95 THR A N 1
ATOM 734 C CA . THR A 1 95 ? -14.513 10.305 8.451 1.00 88.12 95 THR A CA 1
ATOM 735 C C . THR A 1 95 ? -13.742 10.755 7.212 1.00 88.12 95 THR A C 1
ATOM 737 O O . THR A 1 95 ? -13.727 11.955 6.912 1.00 88.12 95 THR A O 1
ATOM 740 N N . SER A 1 96 ? -13.102 9.833 6.486 1.00 85.81 96 SER A N 1
ATOM 741 C CA . SER A 1 96 ? -12.238 10.190 5.365 1.00 85.81 96 SER A CA 1
ATOM 742 C C . SER A 1 96 ? -13.015 10.865 4.238 1.00 85.81 96 SER A C 1
ATOM 744 O O . SER A 1 96 ? -14.104 10.449 3.850 1.00 85.81 96 SER A O 1
ATOM 746 N N . LYS A 1 97 ? -12.404 11.905 3.665 1.00 82.75 97 LYS A N 1
ATOM 747 C CA . LYS A 1 97 ? -12.888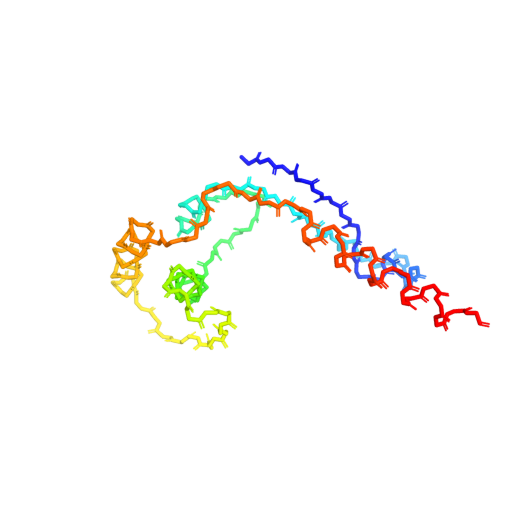 12.574 2.448 1.00 82.75 97 LYS A CA 1
ATOM 748 C C . LYS A 1 97 ? -12.330 11.942 1.173 1.00 82.75 97 LYS A C 1
ATOM 750 O O . LYS A 1 97 ? -12.606 12.439 0.081 1.00 82.75 97 LYS A O 1
ATOM 755 N N . LEU A 1 98 ? -11.500 10.903 1.300 1.00 79.69 98 LEU A N 1
ATOM 756 C CA . LEU A 1 98 ? -10.947 10.208 0.148 1.00 79.69 98 LEU A CA 1
ATOM 757 C C . LEU A 1 98 ? -12.057 9.444 -0.588 1.00 79.69 98 LEU A C 1
ATOM 759 O O . LEU A 1 98 ? -12.952 8.883 0.046 1.00 79.69 98 LEU A O 1
ATOM 763 N N . PRO A 1 99 ? -12.022 9.412 -1.927 1.00 75.19 99 PRO A N 1
ATOM 764 C CA . PRO A 1 99 ? -13.031 8.708 -2.700 1.00 75.19 99 PRO A CA 1
ATOM 765 C C . PRO A 1 99 ? -12.922 7.192 -2.481 1.00 75.19 99 PRO A C 1
ATOM 767 O O . PRO A 1 99 ? -11.853 6.612 -2.650 1.00 75.19 99 PRO A O 1
ATOM 770 N N . GLU A 1 100 ? -14.044 6.528 -2.179 1.00 71.94 100 GLU A N 1
ATOM 771 C CA . GLU A 1 100 ? -14.098 5.057 -2.075 1.00 71.94 100 GLU A CA 1
ATOM 772 C C . GLU A 1 100 ? -13.763 4.364 -3.403 1.00 71.94 100 GLU A C 1
ATOM 774 O O . GLU A 1 100 ? -13.219 3.258 -3.432 1.00 71.94 100 GLU A O 1
ATOM 779 N N . LYS A 1 101 ? -14.100 5.009 -4.526 1.00 76.06 101 LYS A N 1
ATOM 780 C CA . LYS A 1 101 ? -13.786 4.516 -5.866 1.00 76.06 101 LYS A CA 1
ATOM 781 C C . LYS A 1 101 ? -12.499 5.152 -6.359 1.00 76.06 101 LYS A C 1
ATOM 783 O O . LYS A 1 101 ? -12.398 6.368 -6.497 1.00 76.06 101 LYS A O 1
ATOM 788 N N . THR A 1 102 ? -11.535 4.304 -6.680 1.00 74.44 102 THR A N 1
ATOM 789 C CA . THR A 1 102 ? -10.270 4.708 -7.286 1.00 74.44 102 THR A CA 1
ATOM 790 C C . THR A 1 102 ? -10.510 5.251 -8.697 1.00 74.44 102 THR A C 1
ATOM 792 O O . THR A 1 102 ? -11.182 4.603 -9.500 1.00 74.44 102 THR A O 1
ATOM 795 N N . ASN A 1 103 ? -9.940 6.417 -9.016 1.00 78.19 103 ASN A N 1
ATOM 796 C CA . ASN A 1 103 ? -9.826 6.905 -10.392 1.00 78.19 103 ASN A CA 1
ATOM 797 C C . ASN A 1 103 ? -8.451 6.486 -10.947 1.00 78.19 103 ASN A C 1
ATOM 799 O O . ASN A 1 103 ? -7.442 6.983 -10.446 1.00 78.19 103 ASN A O 1
ATOM 803 N N . PRO A 1 104 ? -8.378 5.569 -11.929 1.00 79.75 104 PRO A N 1
ATOM 804 C CA . PRO A 1 104 ? -7.103 5.075 -12.440 1.00 79.75 104 PRO A CA 1
ATOM 805 C C . PRO A 1 104 ? -6.392 6.053 -13.387 1.00 79.75 104 PRO A C 1
ATOM 807 O O . PRO A 1 104 ? -5.192 5.892 -13.597 1.00 79.75 104 PRO A O 1
ATOM 810 N N . GLU A 1 105 ? -7.094 7.037 -13.959 1.00 85.56 105 GLU A N 1
ATOM 811 C CA . GLU A 1 105 ? -6.553 7.890 -15.029 1.00 85.56 105 GLU A CA 1
ATOM 812 C C . GLU A 1 105 ? -5.292 8.670 -14.623 1.00 85.56 105 GLU A C 1
ATOM 814 O O . GLU A 1 105 ? -4.292 8.539 -15.327 1.00 85.56 105 GLU A O 1
ATOM 819 N N . PRO A 1 106 ? -5.229 9.346 -13.455 1.00 82.38 106 PRO A N 1
ATOM 820 C CA . PRO A 1 106 ? -4.024 10.086 -13.066 1.00 82.38 106 PRO A CA 1
ATOM 821 C C . PRO A 1 106 ? -2.780 9.196 -12.944 1.00 82.38 106 PRO A C 1
ATOM 823 O O . PRO A 1 106 ? -1.663 9.610 -13.244 1.00 82.38 106 PRO A O 1
ATOM 826 N N . PHE A 1 107 ? -2.960 7.945 -12.507 1.00 78.56 107 PHE A N 1
ATOM 827 C CA . PHE A 1 107 ? -1.854 6.997 -12.407 1.00 78.56 107 PHE A CA 1
ATOM 828 C C . PHE A 1 107 ? -1.421 6.483 -13.784 1.00 78.56 107 PHE A C 1
ATOM 830 O O . PHE A 1 107 ? -0.227 6.320 -14.030 1.00 78.56 107 PHE A O 1
ATOM 837 N N . ARG A 1 108 ? -2.372 6.256 -14.700 1.00 80.12 108 ARG A N 1
ATOM 838 C CA . ARG A 1 108 ? -2.068 5.883 -16.090 1.00 80.12 108 ARG A CA 1
ATOM 839 C C . ARG A 1 108 ? -1.293 6.983 -16.809 1.00 80.12 108 ARG A C 1
ATOM 841 O O . ARG A 1 108 ? -0.306 6.665 -17.465 1.00 80.12 108 ARG A O 1
ATOM 848 N N . GLU A 1 109 ? -1.709 8.238 -16.658 1.00 86.69 109 GLU A N 1
ATOM 849 C CA . GLU A 1 109 ? -1.013 9.404 -17.216 1.00 86.69 109 GLU A CA 1
ATOM 850 C C . GLU A 1 109 ? 0.419 9.495 -16.685 1.00 86.69 109 GLU A C 1
ATOM 852 O O . GLU A 1 109 ? 1.362 9.556 -17.467 1.00 86.69 109 GLU A O 1
ATOM 857 N N . TYR A 1 110 ? 0.607 9.367 -15.368 1.00 83.56 110 TYR A N 1
ATOM 858 C CA . TYR A 1 110 ? 1.942 9.350 -14.768 1.00 83.56 110 TYR A CA 1
ATOM 859 C C . TYR A 1 110 ? 2.850 8.250 -15.346 1.00 83.56 110 TYR A C 1
ATOM 861 O O . TYR A 1 110 ? 4.016 8.505 -15.657 1.00 83.56 110 TYR A O 1
ATOM 869 N N . LEU A 1 111 ? 2.335 7.023 -15.491 1.00 80.94 111 LEU A N 1
ATOM 870 C CA . LEU A 1 111 ? 3.096 5.910 -16.067 1.00 80.94 111 LEU A CA 1
ATOM 871 C C . LEU A 1 111 ? 3.441 6.156 -17.539 1.00 80.94 111 LEU A C 1
ATOM 873 O O . LEU A 1 111 ? 4.542 5.817 -17.973 1.00 80.94 111 LEU A O 1
ATOM 877 N N . LEU A 1 112 ? 2.519 6.750 -18.298 1.00 83.00 112 LEU A N 1
ATOM 878 C CA . LEU A 1 112 ? 2.763 7.138 -19.682 1.00 83.00 112 LEU A CA 1
ATOM 879 C C . LEU A 1 112 ? 3.872 8.194 -19.762 1.00 83.00 112 LEU A C 1
ATOM 881 O O . LEU A 1 112 ? 4.818 8.019 -20.526 1.00 83.00 112 LEU A O 1
ATOM 885 N N . ASP A 1 113 ? 3.815 9.232 -18.930 1.00 86.12 113 ASP A N 1
ATOM 886 C CA . ASP A 1 113 ? 4.828 10.291 -18.877 1.00 86.12 113 ASP A CA 1
ATOM 887 C C . ASP A 1 113 ? 6.203 9.768 -18.461 1.00 86.12 113 ASP A C 1
ATOM 889 O O . ASP A 1 113 ? 7.233 10.220 -18.965 1.00 86.12 11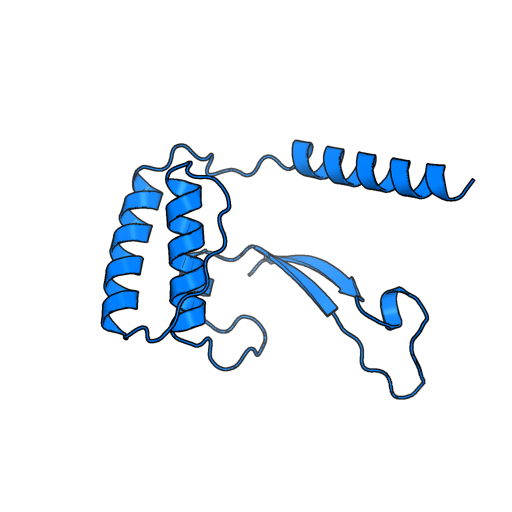3 ASP A O 1
ATOM 893 N N . LEU A 1 114 ? 6.245 8.829 -17.514 1.00 82.88 114 LEU A N 1
ATOM 894 C CA . LEU A 1 114 ? 7.479 8.146 -17.141 1.00 82.88 114 LEU A CA 1
ATOM 895 C C . LEU A 1 114 ? 8.050 7.391 -18.346 1.00 82.88 114 LEU A C 1
ATOM 897 O O . LEU A 1 114 ? 9.219 7.564 -18.680 1.00 82.88 114 LEU A O 1
ATOM 901 N N . ARG A 1 115 ? 7.205 6.631 -19.050 1.00 82.06 115 ARG A N 1
ATOM 902 C CA . ARG A 1 115 ? 7.630 5.856 -20.215 1.00 82.06 115 ARG A CA 1
ATOM 903 C C . ARG A 1 115 ? 8.145 6.740 -21.350 1.00 82.06 115 ARG A C 1
ATOM 905 O O . ARG A 1 115 ? 9.141 6.400 -21.984 1.00 82.06 115 ARG A O 1
ATOM 912 N N . MET A 1 116 ? 7.482 7.864 -21.607 1.00 90.19 116 MET A N 1
ATOM 913 C CA . MET A 1 116 ? 7.910 8.817 -22.633 1.00 90.19 116 MET A CA 1
ATOM 914 C C . MET A 1 116 ? 9.248 9.475 -22.280 1.00 90.19 116 MET A C 1
ATOM 916 O O . MET A 1 116 ? 10.070 9.679 -23.170 1.00 90.19 116 MET A O 1
ATOM 920 N N . ARG A 1 117 ? 9.498 9.766 -20.996 1.00 88.06 117 ARG A N 1
ATOM 921 C CA . ARG A 1 117 ? 10.799 10.274 -20.532 1.00 88.06 117 ARG A CA 1
ATOM 922 C C . ARG A 1 117 ? 11.919 9.266 -20.756 1.00 88.06 117 ARG A C 1
ATOM 924 O O . ARG A 1 117 ? 12.911 9.620 -21.378 1.00 88.06 117 ARG A O 1
ATOM 931 N N . GLU A 1 118 ? 11.720 8.017 -20.342 1.00 83.44 118 GLU A N 1
ATOM 932 C CA . GLU A 1 118 ? 12.706 6.949 -20.556 1.00 83.44 118 GLU A CA 1
ATOM 933 C C . GLU A 1 118 ? 13.053 6.789 -22.041 1.00 83.44 118 GLU A C 1
ATOM 935 O O . GLU A 1 118 ? 14.222 6.734 -22.408 1.00 83.44 118 GLU A O 1
ATOM 940 N N . LEU A 1 119 ? 12.040 6.761 -22.915 1.00 80.25 119 LEU A N 1
ATOM 941 C CA . LEU A 1 119 ? 12.250 6.623 -24.358 1.00 80.25 119 LEU A CA 1
ATOM 942 C C . LEU A 1 119 ? 13.032 7.799 -24.956 1.00 80.25 119 LEU A C 1
ATOM 944 O O . LEU A 1 119 ? 13.876 7.579 -25.820 1.00 80.25 119 LEU A O 1
ATOM 948 N N . ASN A 1 120 ? 12.784 9.023 -24.485 1.00 77.69 120 ASN A N 1
ATOM 949 C CA . ASN A 1 120 ? 13.498 10.212 -24.951 1.00 77.69 120 ASN A CA 1
ATOM 950 C C . ASN A 1 120 ? 14.942 10.293 -24.433 1.00 77.69 120 ASN A C 1
ATOM 952 O O . ASN A 1 120 ? 15.775 10.891 -25.098 1.00 77.69 120 ASN A O 1
ATOM 956 N N . GLU A 1 121 ? 15.253 9.698 -23.280 1.00 67.62 121 GLU A N 1
ATOM 957 C CA . GLU A 1 121 ? 16.628 9.604 -22.759 1.00 67.62 121 GLU A CA 1
ATOM 958 C C . GLU A 1 121 ? 17.465 8.521 -23.465 1.00 67.62 121 GLU A C 1
ATOM 960 O O . GLU A 1 121 ? 18.683 8.476 -23.298 1.00 67.62 121 GLU A O 1
ATOM 965 N N . THR A 1 122 ? 16.830 7.649 -24.258 1.00 53.31 122 THR A N 1
ATOM 966 C CA . THR A 1 122 ? 17.499 6.543 -24.969 1.00 53.31 122 THR A CA 1
ATOM 967 C C . THR A 1 122 ? 17.805 6.851 -26.450 1.00 53.31 122 THR A C 1
ATOM 969 O O . THR A 1 122 ? 18.326 5.978 -27.148 1.00 53.31 122 THR A O 1
ATOM 972 N N . LEU A 1 123 ? 17.474 8.054 -26.942 1.00 47.59 123 LEU A N 1
ATOM 973 C CA . LEU A 1 123 ? 17.722 8.549 -28.311 1.00 47.59 123 LEU A CA 1
ATOM 974 C C . LEU A 1 123 ? 18.821 9.617 -28.324 1.00 47.59 123 LEU A C 1
ATOM 976 O O . LEU A 1 123 ? 19.614 9.605 -29.293 1.00 47.59 123 LEU A O 1
#

Radius of gyration: 18.36 Å; chains: 1; bounding box: 38×34×51 Å

Organism: NCBI:txid1392998

pLDDT: mean 77.69, std 11.11, range [44.97, 92.56]

Foldseek 3Di:
DAWDDKDWDDCVVVVNDDPPDDTHMDTDGDDPPVCVLVVPDDDPPPDDDPQNSLQVLVQLLCVQVVVDGDGDGDDDDDPVSSVVSVVSNVVSNVPGPDDPDDDCVVVVVVVVVVVVVVVVVVD